Protein AF-A0A432FA18-F1 (afdb_monomer_lite)

Foldseek 3Di:
DDDDDDQDDDPPPCSVVVLVVVCVVCVNPDDDDDPVVFFDDDPDPPDDCPDPVRGD

Radius of gyration: 13.76 Å; chains: 1; bounding box: 37×23×32 Å

Secondary structure (DSSP, 8-state):
----------TTSSHHHHHHHHHHHTTT------GGGGBPPPS-TT--TTSGGGB-

pLDDT: mean 90.09, std 7.61, range [68.69, 97.88]

Sequence (56 aa):
MSQIILITGGSASGKTTVAEILSEESKGNSLVISMDSFYKSTESPLSNYDKPSAFD

Structure (mmCIF, N/CA/C/O backbone):
data_AF-A0A432FA18-F1
#
_entry.id   AF-A0A432FA18-F1
#
loop_
_atom_site.group_PDB
_atom_site.id
_atom_site.type_symbol
_atom_site.label_atom_id
_atom_site.label_alt_id
_atom_site.label_comp_id
_atom_site.label_asym_id
_atom_site.label_entity_id
_atom_site.label_seq_id
_atom_site.pdbx_PDB_ins_code
_atom_site.Cartn_x
_atom_site.Cartn_y
_atom_site.Cartn_z
_atom_site.occupancy
_atom_site.B_iso_or_equiv
_atom_site.auth_seq_id
_atom_site.auth_comp_id
_atom_site.auth_asym_id
_atom_site.auth_atom_id
_atom_site.pdbx_PDB_model_num
ATOM 1 N N . MET A 1 1 ? -19.351 -7.290 7.846 1.00 75.75 1 MET A N 1
ATOM 2 C CA . MET A 1 1 ? 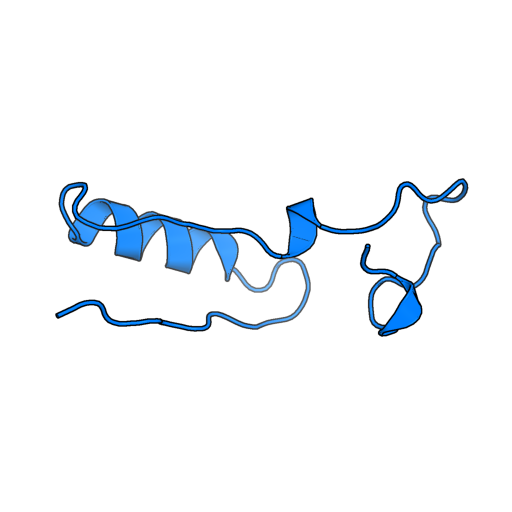-19.273 -7.018 6.395 1.00 75.75 1 MET A CA 1
ATOM 3 C C . MET A 1 1 ? -18.048 -6.148 6.193 1.00 75.75 1 MET A C 1
ATOM 5 O O . MET A 1 1 ? -17.926 -5.162 6.907 1.00 75.75 1 MET A O 1
ATOM 9 N N . SER A 1 2 ? -17.114 -6.559 5.343 1.00 87.44 2 SER A N 1
ATOM 10 C CA . SER A 1 2 ? -15.840 -5.854 5.155 1.00 87.44 2 SER A CA 1
ATOM 11 C C . SER A 1 2 ? -15.994 -4.769 4.091 1.00 87.44 2 SER A C 1
ATOM 13 O O . SER A 1 2 ? -16.712 -4.977 3.114 1.00 87.44 2 SER A O 1
ATOM 15 N N . GLN A 1 3 ? -15.335 -3.627 4.272 1.00 92.88 3 GLN A N 1
ATOM 16 C CA . GLN A 1 3 ? -15.268 -2.553 3.278 1.00 92.88 3 GLN A CA 1
ATOM 17 C C . GLN A 1 3 ? -13.843 -2.450 2.740 1.00 92.88 3 GLN A C 1
ATOM 19 O O . GLN A 1 3 ? -12.885 -2.659 3.481 1.00 92.88 3 GLN A O 1
ATOM 24 N N . ILE A 1 4 ? -13.712 -2.138 1.452 1.00 96.06 4 ILE A N 1
ATOM 25 C CA . ILE A 1 4 ? -12.423 -1.907 0.798 1.00 96.06 4 ILE A CA 1
ATOM 26 C C . ILE A 1 4 ? -12.357 -0.430 0.426 1.00 96.06 4 ILE A C 1
ATOM 28 O O . ILE A 1 4 ? -13.267 0.086 -0.223 1.00 96.06 4 ILE A O 1
ATOM 32 N N . ILE A 1 5 ? -11.280 0.236 0.837 1.00 95.50 5 ILE A N 1
ATOM 33 C CA . ILE A 1 5 ? -11.001 1.637 0.522 1.00 95.50 5 ILE A CA 1
ATOM 34 C C . ILE A 1 5 ? -9.724 1.670 -0.311 1.00 95.50 5 ILE A C 1
ATOM 36 O O . ILE A 1 5 ? -8.706 1.111 0.090 1.00 95.50 5 ILE A O 1
ATOM 40 N N . LEU A 1 6 ? -9.782 2.322 -1.471 1.00 97.06 6 LEU A N 1
ATOM 41 C CA . LEU A 1 6 ? -8.628 2.506 -2.345 1.00 97.06 6 LEU A CA 1
ATOM 42 C C . LEU A 1 6 ? -8.092 3.925 -2.166 1.00 97.06 6 LEU A C 1
ATOM 44 O O . LEU A 1 6 ? -8.816 4.895 -2.386 1.00 97.06 6 LEU A O 1
ATOM 48 N N . ILE A 1 7 ? -6.822 4.041 -1.784 1.00 96.88 7 ILE A N 1
ATOM 49 C CA . ILE A 1 7 ? -6.134 5.322 -1.613 1.00 96.88 7 ILE A CA 1
ATOM 50 C C . ILE A 1 7 ? -5.071 5.415 -2.706 1.00 96.88 7 ILE A C 1
ATOM 52 O O . ILE A 1 7 ? -4.140 4.615 -2.748 1.00 96.88 7 ILE A O 1
ATOM 56 N N . THR A 1 8 ? -5.227 6.380 -3.610 1.00 95.94 8 THR A N 1
ATOM 57 C CA . THR A 1 8 ? -4.343 6.583 -4.765 1.00 95.94 8 THR A CA 1
ATOM 58 C C . THR A 1 8 ? -3.703 7.968 -4.731 1.00 95.94 8 THR A C 1
ATOM 60 O O . THR A 1 8 ? -4.162 8.868 -4.030 1.00 95.94 8 THR A O 1
ATOM 63 N N . GLY A 1 9 ? -2.619 8.134 -5.480 1.00 94.75 9 GLY A N 1
ATOM 64 C CA . GLY A 1 9 ? -1.893 9.388 -5.616 1.00 94.75 9 GLY A CA 1
ATOM 65 C C . GLY A 1 9 ? -0.469 9.157 -6.106 1.00 94.75 9 GLY A C 1
ATOM 66 O O . GLY A 1 9 ? 0.076 8.058 -5.989 1.00 94.75 9 GLY A O 1
ATOM 67 N N . GLY A 1 10 ? 0.159 10.215 -6.620 1.00 92.19 10 GLY A N 1
ATOM 68 C CA . GLY A 1 10 ? 1.576 10.179 -6.981 1.00 92.19 10 GLY A CA 1
ATOM 69 C C . GLY A 1 10 ? 2.485 9.892 -5.778 1.00 92.19 10 GLY A C 1
ATOM 70 O O . GLY A 1 10 ? 2.059 9.926 -4.614 1.00 92.19 10 GLY A O 1
ATOM 71 N N . SER A 1 11 ? 3.763 9.615 -6.038 1.00 92.38 11 SER A N 1
ATOM 72 C CA . SER A 1 11 ? 4.770 9.568 -4.971 1.00 92.38 11 SER A CA 1
ATOM 73 C C . SER A 1 11 ? 4.816 10.905 -4.214 1.00 92.38 11 SER A C 1
ATOM 75 O O . SER A 1 11 ? 4.595 11.958 -4.806 1.00 92.38 11 SER A O 1
ATOM 77 N N . ALA A 1 12 ? 5.035 10.852 -2.896 1.00 94.31 12 ALA A N 1
ATOM 78 C CA . ALA A 1 12 ? 5.045 12.010 -1.990 1.00 94.31 12 ALA A CA 1
ATOM 79 C C . ALA A 1 12 ? 3.748 12.859 -1.922 1.00 94.31 12 ALA A C 1
ATOM 81 O O . ALA A 1 12 ? 3.761 13.959 -1.381 1.00 94.31 12 ALA A O 1
ATOM 82 N N . SER A 1 13 ? 2.605 12.347 -2.390 1.00 97.38 13 SER A N 1
ATOM 83 C CA . SER A 1 13 ? 1.302 13.039 -2.290 1.00 97.38 13 SER A CA 1
ATOM 84 C C . SER A 1 13 ? 0.641 12.993 -0.901 1.00 97.3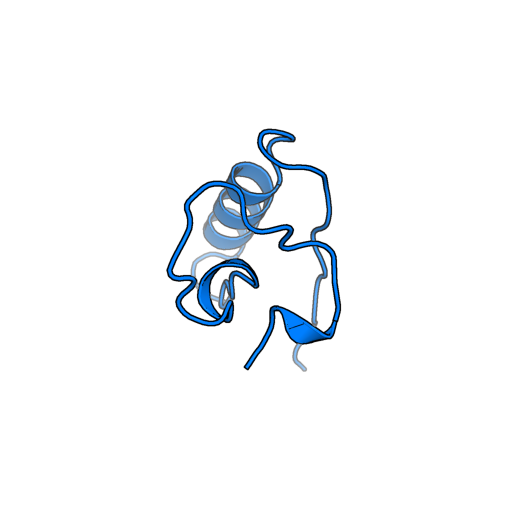8 13 SER A C 1
ATOM 86 O O . SER A 1 13 ? -0.409 13.596 -0.706 1.00 97.38 13 SER A O 1
ATOM 88 N N . GLY A 1 14 ? 1.217 12.256 0.058 1.00 97.38 14 GLY A N 1
ATOM 89 C CA . GLY A 1 14 ? 0.641 12.053 1.398 1.00 97.38 14 GLY A CA 1
ATOM 90 C C . GLY A 1 14 ? -0.308 10.852 1.524 1.00 97.38 14 GLY A C 1
ATOM 91 O O . GLY A 1 14 ? -0.862 10.623 2.595 1.00 97.38 14 GLY A O 1
ATOM 92 N N . LYS A 1 15 ? -0.473 10.042 0.467 1.00 97.50 15 LYS A N 1
ATOM 93 C CA . LYS A 1 15 ? -1.358 8.861 0.468 1.00 97.50 15 LYS A CA 1
ATOM 94 C C . LYS A 1 15 ? -1.063 7.842 1.583 1.00 97.50 15 LYS A C 1
ATOM 96 O O . LYS A 1 15 ? -1.997 7.318 2.180 1.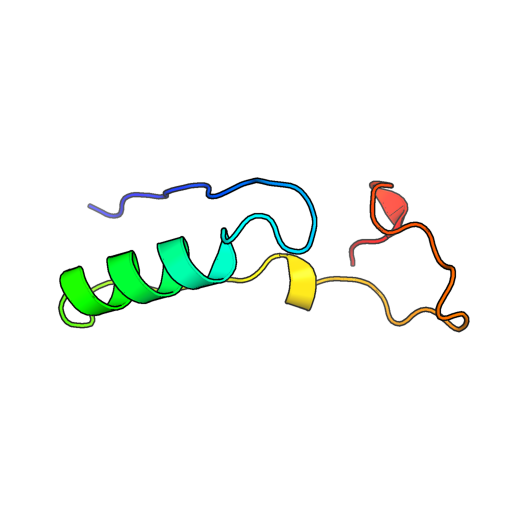00 97.50 15 LYS A O 1
ATOM 101 N N . THR A 1 16 ? 0.213 7.610 1.901 1.00 97.25 16 THR A N 1
ATOM 102 C CA . THR A 1 16 ? 0.628 6.715 2.997 1.00 97.25 16 THR A CA 1
ATOM 103 C C . THR A 1 16 ? 0.177 7.261 4.351 1.00 97.25 16 THR A C 1
ATOM 105 O O . THR A 1 16 ? -0.452 6.542 5.116 1.00 97.25 16 THR A O 1
ATOM 108 N N . THR A 1 17 ? 0.378 8.559 4.590 1.00 97.88 17 THR A N 1
ATOM 109 C CA . THR A 1 17 ? -0.059 9.240 5.817 1.00 97.88 17 THR A CA 1
ATOM 110 C C . THR A 1 17 ? -1.575 9.179 5.998 1.00 97.88 17 THR A C 1
ATOM 112 O O . THR A 1 17 ? -2.060 8.922 7.094 1.00 97.88 17 THR A O 1
ATOM 115 N N . VAL A 1 18 ? -2.350 9.369 4.925 1.00 97.38 18 VAL A N 1
ATOM 116 C CA . VAL A 1 18 ? -3.816 9.236 4.986 1.00 97.38 18 VAL A CA 1
ATOM 117 C C . VAL A 1 18 ? -4.229 7.804 5.346 1.00 97.38 18 VAL A C 1
ATOM 119 O O . VAL A 1 18 ? -5.134 7.623 6.158 1.00 97.38 18 VAL A O 1
ATOM 122 N N . ALA A 1 19 ? -3.572 6.791 4.772 1.00 96.38 19 ALA A N 1
ATOM 123 C CA . ALA A 1 19 ? -3.850 5.387 5.078 1.00 96.38 19 ALA A CA 1
ATOM 124 C C . ALA A 1 19 ? -3.556 5.039 6.548 1.00 96.38 19 ALA A C 1
ATOM 126 O O . ALA A 1 19 ? -4.357 4.357 7.186 1.00 96.38 19 ALA A O 1
ATOM 127 N N . GLU A 1 20 ? -2.441 5.537 7.086 1.00 95.25 20 GLU A N 1
ATOM 128 C CA . GLU A 1 20 ? -2.045 5.356 8.488 1.00 95.25 20 GLU A CA 1
ATOM 129 C C . GLU A 1 20 ? -3.058 5.996 9.443 1.00 95.25 20 GLU A C 1
ATOM 131 O O . GLU A 1 20 ? -3.574 5.309 10.323 1.00 95.25 20 GLU A O 1
ATOM 136 N N . ILE A 1 21 ? -3.444 7.255 9.208 1.00 96.75 21 ILE A N 1
ATOM 137 C CA . ILE A 1 21 ? -4.442 7.956 10.034 1.00 96.75 21 ILE A CA 1
ATOM 138 C C . ILE 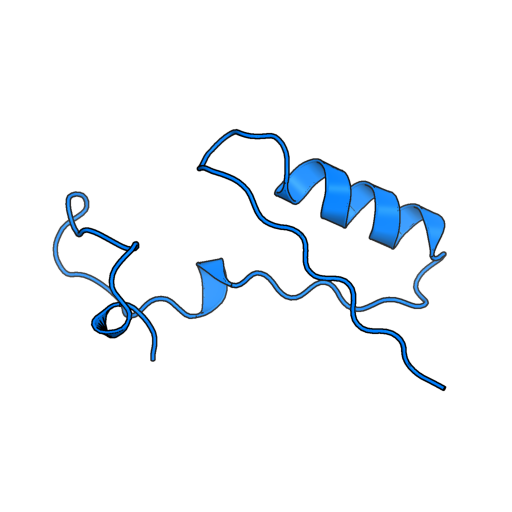A 1 21 ? -5.791 7.223 10.010 1.00 96.75 21 ILE A C 1
ATOM 140 O O . ILE A 1 21 ? -6.399 7.002 11.054 1.00 96.75 21 ILE A O 1
ATOM 144 N N . LEU A 1 22 ? -6.265 6.792 8.835 1.00 95.00 22 LEU A N 1
ATOM 145 C CA . LEU A 1 22 ? -7.510 6.018 8.734 1.00 95.00 22 LEU A CA 1
ATOM 146 C C . LEU A 1 22 ? -7.428 4.689 9.498 1.00 95.00 22 LEU A C 1
ATOM 148 O O . LEU A 1 22 ? -8.412 4.258 10.105 1.00 95.00 22 LEU A O 1
ATOM 152 N N . SER A 1 23 ? -6.262 4.044 9.482 1.00 94.56 23 SER A N 1
ATOM 153 C CA . SER A 1 23 ? -6.021 2.817 10.235 1.00 94.56 23 SER A CA 1
ATOM 154 C C . SER A 1 23 ? -6.045 3.058 11.745 1.00 94.56 23 SER A C 1
ATOM 156 O O . SER A 1 23 ? -6.688 2.298 12.475 1.00 94.56 23 SER A O 1
ATOM 158 N N . GLU A 1 24 ? -5.416 4.128 12.226 1.00 95.50 24 GLU A N 1
ATOM 159 C CA . GLU A 1 24 ? -5.447 4.533 13.637 1.00 95.50 24 GLU A CA 1
ATOM 160 C C . GLU A 1 24 ? -6.877 4.834 14.110 1.00 95.50 24 GLU A C 1
ATOM 162 O O . GLU A 1 24 ? -7.331 4.279 15.116 1.00 95.50 24 GLU A O 1
ATOM 167 N N . GLU A 1 25 ? -7.636 5.611 13.333 1.00 95.88 25 GLU A N 1
ATOM 168 C CA . GLU A 1 25 ? -9.039 5.951 13.621 1.00 95.88 25 GLU A CA 1
ATOM 169 C C . GLU A 1 25 ? -9.958 4.719 13.633 1.00 95.88 25 GLU A C 1
ATOM 171 O O . GLU A 1 25 ? -10.952 4.669 14.364 1.00 95.88 25 GLU A O 1
ATOM 176 N N . SER A 1 26 ? -9.605 3.668 12.884 1.00 93.31 26 SER A N 1
ATOM 177 C CA . SER A 1 26 ? -10.332 2.392 12.896 1.00 93.31 26 SER A CA 1
ATOM 178 C C . SER A 1 26 ? -10.133 1.567 14.176 1.00 93.31 26 SER A C 1
ATOM 180 O O . SER A 1 26 ? -10.765 0.518 14.327 1.00 93.31 26 SER A O 1
ATOM 182 N N . LYS A 1 27 ? -9.261 2.006 15.098 1.00 92.44 27 LYS A N 1
ATOM 183 C CA . LYS A 1 27 ? -8.955 1.341 16.380 1.00 92.44 27 LYS A CA 1
ATOM 184 C C . LYS A 1 27 ? -8.553 -0.130 16.220 1.00 92.44 27 LYS A C 1
ATOM 186 O O . LYS A 1 27 ? -8.971 -0.986 16.997 1.00 92.44 27 LYS A O 1
ATOM 191 N N . GLY A 1 28 ? -7.753 -0.425 15.195 1.00 85.19 28 GLY A N 1
ATOM 192 C CA . GLY A 1 28 ? -7.254 -1.776 14.913 1.00 85.19 28 GLY A CA 1
ATOM 193 C C . GLY A 1 28 ? -8.239 -2.686 14.174 1.00 85.19 28 GLY A C 1
ATOM 194 O O . GLY A 1 28 ? -7.965 -3.872 14.020 1.00 85.19 28 GLY A O 1
ATOM 195 N N . ASN A 1 29 ? -9.365 -2.156 13.690 1.00 93.69 29 ASN A N 1
ATOM 196 C CA . ASN A 1 29 ? -10.326 -2.899 12.869 1.00 93.69 29 ASN A CA 1
ATOM 197 C C . ASN A 1 29 ? -10.087 -2.712 11.358 1.00 93.69 29 ASN A C 1
ATOM 199 O O . ASN A 1 29 ? -11.023 -2.743 10.557 1.00 93.69 29 ASN A O 1
ATOM 203 N N . SER A 1 30 ? -8.840 -2.475 10.958 1.00 95.12 30 SER A N 1
ATOM 204 C CA . SER A 1 30 ? -8.452 -2.357 9.556 1.00 95.12 30 SER A CA 1
ATOM 205 C C . SER A 1 30 ? -7.127 -3.060 9.288 1.00 95.12 30 SER A C 1
ATOM 207 O O . SER A 1 30 ? -6.341 -3.337 10.194 1.00 95.12 30 SER A O 1
ATOM 209 N N . LEU A 1 31 ? -6.911 -3.369 8.012 1.00 95.31 31 LEU A N 1
ATOM 210 C CA . LEU A 1 31 ? -5.665 -3.895 7.483 1.00 95.31 31 LEU A CA 1
ATOM 211 C C . LEU A 1 31 ? -5.209 -2.951 6.374 1.00 95.31 31 LEU A C 1
ATOM 213 O O . LEU A 1 31 ? -5.924 -2.770 5.387 1.00 95.31 31 LEU A O 1
ATOM 217 N N . VAL A 1 32 ? -4.023 -2.368 6.531 1.00 95.62 32 VAL A N 1
ATOM 218 C CA . VAL A 1 32 ? -3.400 -1.535 5.498 1.00 95.62 32 VAL A CA 1
ATOM 219 C C . VAL A 1 32 ? -2.536 -2.421 4.610 1.00 95.62 32 VAL A C 1
ATOM 221 O O . VAL A 1 32 ? -1.635 -3.104 5.091 1.00 95.62 32 VAL A O 1
ATOM 224 N N . ILE A 1 33 ? -2.809 -2.400 3.307 1.00 96.06 33 ILE A N 1
ATOM 225 C CA . ILE A 1 33 ? -2.025 -3.107 2.292 1.00 96.06 33 ILE A CA 1
ATOM 226 C C . ILE A 1 33 ? -1.442 -2.055 1.352 1.00 96.06 33 ILE A C 1
ATOM 228 O O . ILE A 1 33 ? -2.189 -1.333 0.691 1.00 96.06 33 ILE A O 1
ATOM 232 N N . SER A 1 34 ? -0.113 -1.961 1.296 1.00 94.81 34 SER A N 1
ATOM 233 C CA . SER A 1 34 ? 0.572 -1.067 0.362 1.00 94.81 34 SER A CA 1
ATOM 234 C C . SER A 1 34 ? 0.833 -1.777 -0.961 1.00 94.81 34 SER A C 1
ATOM 236 O O . SER A 1 34 ? 1.485 -2.818 -0.990 1.00 94.81 34 SER A O 1
ATOM 238 N N . MET A 1 35 ? 0.372 -1.187 -2.065 1.00 92.56 35 MET A N 1
ATOM 239 C CA . MET A 1 35 ? 0.671 -1.675 -3.417 1.00 92.56 35 MET A CA 1
ATOM 240 C C . MET A 1 35 ? 2.173 -1.597 -3.735 1.00 92.56 35 MET A C 1
ATOM 242 O O . MET A 1 35 ? 2.676 -2.420 -4.497 1.00 92.56 35 MET A O 1
ATOM 246 N N . ASP A 1 36 ? 2.906 -0.689 -3.078 1.00 89.81 36 ASP A N 1
ATOM 247 C CA . ASP A 1 36 ? 4.358 -0.557 -3.231 1.00 89.81 36 ASP A CA 1
ATOM 248 C C . ASP A 1 36 ? 5.118 -1.817 -2.759 1.00 89.81 36 ASP A C 1
ATOM 250 O O . ASP A 1 36 ? 6.261 -2.035 -3.155 1.00 89.81 36 ASP A O 1
ATOM 254 N N . SER A 1 37 ? 4.489 -2.684 -1.952 1.00 91.06 37 SER A N 1
ATOM 255 C CA . SER A 1 37 ? 5.062 -3.961 -1.497 1.00 91.06 37 SER A CA 1
ATOM 256 C C . SER A 1 37 ? 4.989 -5.094 -2.530 1.00 91.06 37 SER A C 1
ATOM 258 O O . SER A 1 37 ? 5.538 -6.162 -2.276 1.00 91.06 37 SER A O 1
ATOM 260 N N . PHE A 1 38 ? 4.319 -4.883 -3.668 1.00 91.81 38 PHE A N 1
ATOM 261 C CA . PHE A 1 38 ? 4.075 -5.909 -4.694 1.00 91.81 38 PHE A CA 1
ATOM 262 C C . PHE A 1 38 ? 4.793 -5.622 -6.019 1.00 91.81 38 PHE A C 1
ATOM 264 O O . PHE A 1 38 ? 4.533 -6.276 -7.031 1.00 91.81 38 PHE A O 1
ATOM 271 N N . TYR A 1 39 ? 5.695 -4.639 -6.040 1.00 89.06 39 TYR A N 1
ATOM 272 C CA . TYR A 1 39 ? 6.576 -4.441 -7.183 1.00 89.06 39 TYR A CA 1
ATOM 273 C C . TYR A 1 39 ? 7.615 -5.558 -7.272 1.00 89.06 39 TYR A C 1
ATOM 275 O O . TYR A 1 39 ? 8.200 -5.973 -6.270 1.00 89.06 39 TYR A O 1
ATOM 283 N N . LYS A 1 40 ? 7.905 -5.993 -8.498 1.00 88.31 40 LYS A N 1
ATOM 284 C CA . LYS A 1 40 ? 9.040 -6.870 -8.785 1.00 88.31 40 LYS A CA 1
ATOM 285 C C . LYS A 1 40 ? 10.344 -6.184 -8.392 1.00 88.31 40 LYS A C 1
ATOM 287 O O . LYS A 1 40 ? 10.504 -4.979 -8.594 1.00 88.31 40 LYS A O 1
ATOM 292 N N . SER A 1 41 ? 11.307 -6.959 -7.892 1.00 81.81 41 SER A N 1
ATOM 293 C CA . SER A 1 41 ? 12.664 -6.453 -7.682 1.00 81.81 41 SER A CA 1
ATOM 294 C C . SER A 1 41 ? 13.233 -6.004 -9.024 1.00 81.81 41 SER A C 1
ATOM 296 O O . SER A 1 41 ? 13.365 -6.813 -9.945 1.00 81.81 41 SER A O 1
ATOM 298 N N . THR A 1 42 ? 13.558 -4.724 -9.151 1.00 73.69 42 THR A N 1
ATOM 299 C CA . THR A 1 42 ? 14.169 -4.201 -10.370 1.00 73.69 42 THR A CA 1
ATOM 300 C C . THR A 1 42 ? 15.679 -4.111 -10.192 1.00 73.69 42 THR A C 1
ATOM 302 O O . THR A 1 42 ? 16.172 -3.812 -9.106 1.00 73.69 42 THR A O 1
ATOM 305 N N . GLU A 1 43 ? 16.434 -4.365 -11.260 1.00 68.69 43 GLU A N 1
ATOM 306 C CA . GLU A 1 43 ? 17.899 -4.238 -11.236 1.00 68.69 43 GLU A CA 1
ATOM 307 C C . GLU A 1 43 ? 18.362 -2.770 -11.262 1.00 68.69 43 GLU A C 1
ATOM 309 O O . GLU A 1 43 ? 19.530 -2.478 -11.014 1.00 68.69 43 GLU A O 1
ATOM 314 N N . SER A 1 44 ? 17.454 -1.833 -11.567 1.00 79.38 44 SER A N 1
ATOM 315 C CA . SER A 1 44 ? 17.768 -0.418 -11.761 1.00 79.38 44 SER A CA 1
ATOM 316 C C . SER A 1 44 ? 16.852 0.499 -10.943 1.00 79.38 44 SER A C 1
ATOM 318 O O . SER A 1 44 ? 15.628 0.419 -11.086 1.00 79.38 44 SER A O 1
ATOM 320 N N . PRO A 1 45 ? 17.412 1.466 -10.190 1.00 71.31 45 PRO A N 1
ATOM 321 C CA . PRO A 1 45 ? 16.637 2.454 -9.436 1.00 71.31 45 PRO A CA 1
ATOM 322 C C . PRO A 1 45 ? 15.833 3.418 -10.327 1.00 71.31 45 PRO A C 1
ATOM 324 O O . PRO A 1 45 ? 14.991 4.151 -9.823 1.00 71.31 45 PRO A O 1
ATOM 327 N N . LEU A 1 46 ? 16.075 3.420 -11.643 1.00 78.31 46 LEU A N 1
ATOM 328 C CA . LEU A 1 46 ? 15.367 4.251 -12.625 1.00 78.31 46 LEU A CA 1
ATOM 329 C C . LEU A 1 46 ? 14.222 3.508 -13.331 1.00 78.31 46 LEU A C 1
ATOM 331 O O . LEU A 1 46 ? 13.698 3.981 -14.342 1.00 78.31 46 LEU A O 1
ATOM 335 N N . SER A 1 47 ? 13.855 2.324 -12.846 1.00 82.94 47 SER A N 1
ATOM 336 C CA . SER A 1 47 ? 12.767 1.545 -13.430 1.00 82.94 47 SER A CA 1
ATOM 337 C C . SER A 1 47 ? 11.435 2.282 -13.304 1.00 82.94 47 SER A C 1
ATOM 339 O O . SER A 1 47 ? 11.122 2.876 -12.276 1.00 82.94 47 SER A O 1
ATOM 341 N N . ASN A 1 48 ? 10.639 2.244 -14.373 1.00 84.50 48 ASN A N 1
ATOM 342 C CA . ASN A 1 48 ? 9.304 2.828 -14.371 1.00 84.50 48 ASN A CA 1
ATOM 343 C C . ASN A 1 48 ? 8.305 1.841 -13.747 1.00 84.50 48 ASN A C 1
ATOM 345 O O . ASN A 1 48 ? 8.002 0.807 -14.349 1.00 84.50 48 ASN A O 1
ATOM 349 N N . TYR A 1 49 ? 7.790 2.206 -12.575 1.00 86.38 49 TYR A N 1
ATOM 350 C CA . TYR A 1 49 ? 6.840 1.426 -11.784 1.00 86.38 49 TYR A CA 1
ATOM 351 C C . TYR A 1 49 ? 5.367 1.639 -12.186 1.00 86.38 49 TYR A C 1
ATOM 353 O O . TYR A 1 49 ? 4.504 0.881 -11.763 1.00 86.38 49 TYR A O 1
ATOM 361 N N . ASP A 1 50 ? 5.062 2.584 -13.081 1.00 86.44 50 ASP A N 1
ATOM 362 C CA . ASP A 1 50 ? 3.686 2.884 -13.520 1.00 86.44 50 ASP A CA 1
ATOM 363 C C . ASP A 1 50 ? 3.149 1.901 -14.578 1.00 86.44 50 ASP A C 1
ATOM 365 O O . ASP A 1 50 ? 2.041 2.052 -15.098 1.00 86.44 50 ASP A O 1
ATOM 369 N N . LYS A 1 51 ? 3.940 0.894 -14.961 1.00 87.94 51 LYS A N 1
ATOM 370 C CA . LYS A 1 51 ? 3.558 -0.094 -15.977 1.00 87.94 51 LYS A CA 1
ATOM 371 C C . LYS A 1 51 ? 2.931 -1.322 -15.316 1.00 87.94 51 LYS A C 1
ATOM 373 O O . LYS A 1 51 ? 3.490 -1.812 -14.339 1.00 87.94 51 LYS A O 1
ATOM 378 N N . PRO A 1 52 ? 1.883 -1.932 -15.907 1.00 86.38 52 PRO A N 1
ATOM 379 C CA . PRO A 1 52 ? 1.305 -3.172 -15.379 1.00 86.38 52 PR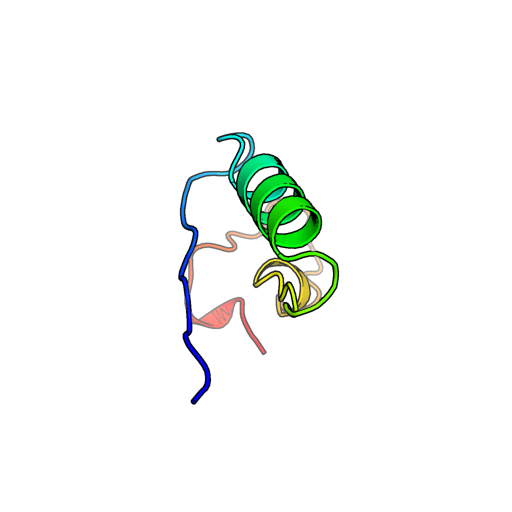O A CA 1
ATOM 380 C C . PRO A 1 52 ? 2.328 -4.301 -15.184 1.00 86.38 52 PRO A C 1
ATOM 382 O O . PRO A 1 52 ? 2.218 -5.085 -14.252 1.00 86.38 52 PRO A O 1
ATOM 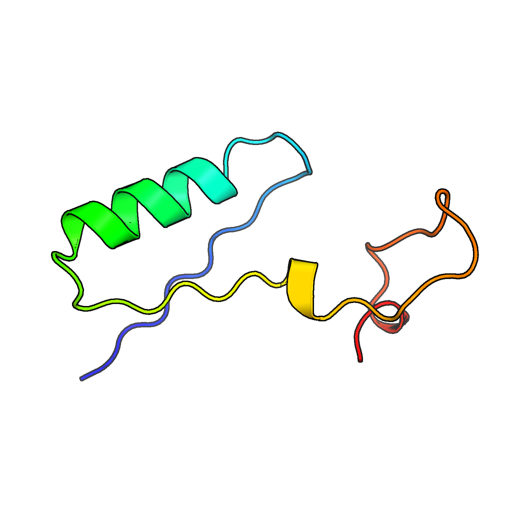385 N N . SER A 1 53 ? 3.362 -4.359 -16.029 1.00 88.06 53 SER A N 1
ATOM 386 C CA . SER A 1 53 ? 4.432 -5.361 -15.952 1.00 88.06 53 SER A CA 1
ATOM 387 C C . SER A 1 53 ? 5.369 -5.209 -14.746 1.00 88.06 53 SER A C 1
ATOM 389 O O . SER A 1 53 ? 6.219 -6.075 -14.546 1.00 88.06 53 SER A O 1
ATOM 391 N N . ALA A 1 54 ? 5.275 -4.109 -13.992 1.00 87.56 54 ALA A N 1
ATOM 392 C CA . ALA A 1 54 ? 6.110 -3.851 -12.820 1.00 87.56 54 ALA A CA 1
ATOM 393 C C . ALA A 1 54 ? 5.663 -4.638 -11.574 1.00 87.56 54 ALA A C 1
ATOM 395 O O . ALA A 1 54 ? 6.456 -4.778 -10.646 1.00 87.56 54 ALA A O 1
ATOM 396 N N . PHE A 1 55 ? 4.435 -5.161 -11.554 1.00 83.25 55 PHE A N 1
ATOM 397 C CA . PHE A 1 55 ? 3.890 -5.957 -10.450 1.00 83.25 55 PHE A CA 1
ATOM 398 C C . PHE A 1 55 ? 4.135 -7.453 -10.655 1.00 83.25 55 PHE A C 1
ATOM 400 O O . PHE A 1 55 ? 4.265 -7.905 -11.801 1.00 83.25 55 PHE A O 1
ATOM 407 N N . ASP A 1 56 ? 4.234 -8.196 -9.553 1.00 69.12 56 ASP A N 1
ATOM 408 C CA . ASP A 1 56 ? 4.283 -9.667 -9.533 1.00 69.12 56 ASP A CA 1
ATOM 409 C C . ASP A 1 56 ? 2.883 -10.298 -9.560 1.00 69.12 56 ASP A C 1
ATOM 411 O O . ASP A 1 56 ? 1.978 -9.775 -8.869 1.00 69.12 56 ASP A O 1
#